Protein AF-A0A7K0XIF2-F1 (afdb_monomer_lite)

Sequence (116 aa):
MTTSQTPETGTPAAPESPQAADKRSFAQQLTTSANLRTGLLIPFLAVVTALIIGIVLIMLTGSSFGQAMDAYAALLQGSIGSVKAISETLTAATPLILAGLSVAIAFRAGLFNIGG

Radius of gyration: 31.5 Å; chains: 1; bounding box: 93×29×78 Å

pLDDT: mean 83.05, std 17.31, range [39.62, 98.44]

Foldseek 3Di:
DDDDDDPPPDDDDDPDDPPPPCPPVVVVLVPDDDDCCVVPVVVVVVVVVVLVVQLVVVVVVVDDSVVSVVVVVVVCCQQPVDPVNVVVNCVVVVVVVVVVVVVVVCVSVVVPDPPD

Structure (mmCIF, N/CA/C/O backbone):
data_AF-A0A7K0XIF2-F1
#
_entry.id   AF-A0A7K0XIF2-F1
#
loop_
_atom_site.group_PDB
_atom_site.id
_atom_site.type_symbol
_atom_site.label_atom_id
_atom_site.label_alt_id
_atom_site.label_comp_id
_atom_site.label_asym_id
_atom_site.label_entity_id
_atom_site.label_seq_id
_atom_site.pdbx_PDB_ins_code
_atom_site.Cartn_x
_atom_site.Cartn_y
_atom_site.Cartn_z
_atom_site.occupancy
_atom_site.B_iso_or_equiv
_atom_site.auth_seq_id
_atom_site.auth_comp_id
_atom_site.auth_asym_id
_atom_site.auth_atom_id
_atom_site.pdbx_PDB_model_num
ATOM 1 N N . MET A 1 1 ? -78.915 -6.137 51.019 1.00 45.91 1 MET A N 1
ATOM 2 C CA . MET A 1 1 ? -78.237 -7.322 51.580 1.00 45.91 1 MET A CA 1
ATOM 3 C C . MET A 1 1 ? -76.766 -7.201 51.242 1.00 45.91 1 MET A C 1
ATOM 5 O O . MET A 1 1 ? -76.416 -7.097 50.076 1.00 45.91 1 MET A O 1
ATOM 9 N N . THR A 1 2 ? -75.975 -7.067 52.297 1.00 49.19 2 THR A N 1
ATOM 10 C CA . THR A 1 2 ? -74.540 -6.782 52.353 1.00 49.19 2 THR A CA 1
ATOM 11 C C . THR A 1 2 ? -73.769 -8.087 52.489 1.00 49.19 2 THR A C 1
ATOM 13 O O . THR A 1 2 ? -74.126 -8.849 53.377 1.00 49.19 2 THR A O 1
ATOM 16 N N . THR A 1 3 ? -72.699 -8.277 51.710 1.00 50.31 3 THR A N 1
ATOM 17 C CA . THR A 1 3 ? -71.473 -9.027 52.079 1.00 50.31 3 THR A CA 1
ATOM 18 C C . THR A 1 3 ? -70.344 -8.548 51.151 1.00 50.31 3 THR A C 1
ATOM 20 O O . THR A 1 3 ? -70.300 -8.914 49.982 1.00 50.31 3 THR A O 1
ATOM 23 N N . SER A 1 4 ? -69.648 -7.468 51.521 1.00 39.62 4 SER A N 1
ATOM 24 C CA . SER A 1 4 ? -68.317 -7.482 52.163 1.00 39.62 4 SER A CA 1
ATOM 25 C C . SER A 1 4 ? -67.181 -7.840 51.196 1.00 39.62 4 SER A C 1
ATOM 27 O O . SER A 1 4 ? -66.784 -8.995 51.082 1.00 39.62 4 SER A O 1
ATOM 29 N N . GLN A 1 5 ? -66.642 -6.809 50.533 1.00 51.97 5 GLN A N 1
ATOM 30 C CA . GLN A 1 5 ? -65.281 -6.848 50.005 1.00 51.97 5 GLN A CA 1
ATOM 31 C C . GLN A 1 5 ? -64.320 -7.038 51.184 1.00 51.97 5 GLN A C 1
ATOM 33 O O . GLN A 1 5 ? -64.295 -6.226 52.109 1.00 51.97 5 GLN A O 1
ATOM 38 N N . THR A 1 6 ? -63.565 -8.129 51.161 1.00 56.22 6 THR A N 1
ATOM 39 C CA . THR A 1 6 ? -62.425 -8.351 52.049 1.00 56.22 6 THR A CA 1
ATOM 40 C C . THR A 1 6 ? -61.284 -7.430 51.604 1.00 56.22 6 THR A C 1
ATOM 42 O O . THR A 1 6 ? -60.968 -7.413 50.412 1.00 56.22 6 THR A O 1
ATOM 45 N N . PRO A 1 7 ? -60.659 -6.652 52.502 1.00 56.81 7 PRO A N 1
ATOM 46 C CA . PRO A 1 7 ? -59.476 -5.884 52.158 1.00 56.81 7 PRO A CA 1
ATOM 47 C C . PRO A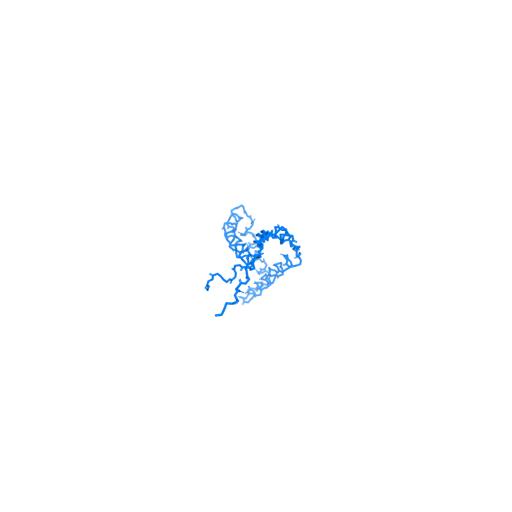 1 7 ? -58.284 -6.844 52.108 1.00 56.81 7 PRO A C 1
ATOM 49 O O . PRO A 1 7 ? -57.783 -7.278 53.143 1.00 56.81 7 PRO A O 1
ATOM 52 N N . GLU A 1 8 ? -57.828 -7.189 50.906 1.00 60.22 8 GLU A N 1
ATOM 53 C CA . GLU A 1 8 ? -56.520 -7.816 50.712 1.00 60.22 8 GLU A CA 1
ATOM 54 C C . GLU A 1 8 ? -55.446 -6.775 51.064 1.00 60.22 8 GLU A C 1
ATOM 56 O O . GLU A 1 8 ? -54.952 -6.030 50.216 1.00 60.22 8 GLU A O 1
ATOM 61 N N . THR A 1 9 ? -55.089 -6.692 52.346 1.00 61.03 9 THR A N 1
ATOM 62 C CA . THR A 1 9 ? -53.802 -6.150 52.795 1.00 61.03 9 THR A CA 1
ATOM 63 C C . THR A 1 9 ? -52.694 -7.093 52.332 1.00 61.03 9 THR A C 1
ATOM 65 O O . THR A 1 9 ? -52.119 -7.847 53.113 1.00 61.03 9 THR A O 1
ATOM 68 N N . GLY A 1 10 ? -52.411 -7.060 51.033 1.00 51.41 10 GLY A N 1
ATOM 69 C CA . GLY A 1 10 ? -51.157 -7.534 50.479 1.00 51.41 10 GLY A CA 1
ATOM 70 C C . GLY A 1 10 ? -50.099 -6.477 50.759 1.00 51.41 10 GLY A C 1
ATOM 71 O O . GLY A 1 10 ? -50.136 -5.385 50.198 1.00 51.41 10 GLY A O 1
ATOM 72 N N . THR A 1 11 ? -49.197 -6.789 51.681 1.00 62.88 11 THR A N 1
ATOM 73 C CA . THR A 1 11 ? -47.886 -6.166 51.877 1.00 62.88 11 THR A CA 1
ATOM 74 C C . THR A 1 11 ? -47.359 -5.509 50.592 1.00 62.88 11 THR A C 1
ATOM 76 O O . THR A 1 11 ? -47.346 -6.184 49.561 1.00 62.88 11 THR A O 1
ATOM 79 N N . PRO A 1 12 ? -46.891 -4.243 50.616 1.00 64.88 12 PRO A N 1
ATOM 80 C CA . PRO A 1 12 ? -46.195 -3.662 49.474 1.00 64.88 12 PRO A CA 1
ATOM 81 C C . PRO A 1 12 ? -45.085 -4.622 49.052 1.00 64.88 12 PRO A C 1
ATOM 83 O O . PRO A 1 12 ? -44.181 -4.901 49.843 1.00 64.88 12 PRO A O 1
ATOM 86 N N . ALA A 1 13 ? -45.189 -5.180 47.843 1.00 64.19 13 ALA A N 1
ATOM 87 C CA . ALA A 1 13 ? -44.107 -5.948 47.257 1.00 64.19 13 ALA A CA 1
ATOM 88 C C . ALA A 1 13 ? -42.854 -5.075 47.356 1.00 64.19 13 ALA A C 1
ATOM 90 O O . ALA A 1 13 ? -42.856 -3.925 46.909 1.00 64.19 13 ALA A O 1
ATOM 91 N N . ALA A 1 14 ? -41.832 -5.586 48.047 1.00 65.31 14 ALA A N 1
ATOM 92 C CA . ALA A 1 14 ? -40.554 -4.908 48.156 1.00 65.31 14 ALA A CA 1
ATOM 93 C C . ALA A 1 14 ? -40.113 -4.488 46.744 1.00 65.31 14 ALA A C 1
ATOM 95 O O . ALA A 1 14 ? -40.311 -5.273 45.812 1.00 65.31 14 ALA A O 1
ATOM 96 N N . PRO A 1 15 ? -39.562 -3.275 46.557 1.00 69.44 15 PRO A N 1
ATOM 97 C CA . PRO A 1 15 ? -39.065 -2.871 45.252 1.00 69.44 15 PRO A CA 1
ATOM 98 C C . PRO A 1 15 ? -38.093 -3.946 44.770 1.00 69.44 15 PRO A C 1
ATOM 100 O O . PRO A 1 15 ? -37.131 -4.265 45.475 1.00 69.44 15 PRO A O 1
ATOM 103 N N . GLU A 1 16 ? -38.392 -4.542 43.614 1.00 65.12 16 GLU A N 1
ATOM 104 C CA . GLU A 1 16 ? -37.500 -5.496 42.971 1.00 65.12 16 GLU A CA 1
ATOM 105 C C . GLU A 1 16 ? -36.113 -4.858 42.920 1.00 65.12 16 GLU A C 1
ATOM 107 O O . GLU A 1 16 ? -35.936 -3.722 42.467 1.00 65.12 16 GLU A O 1
ATOM 112 N N . SER A 1 17 ? -35.145 -5.556 43.507 1.00 62.41 17 SER A N 1
ATOM 113 C CA . SER A 1 17 ? -33.767 -5.105 43.586 1.00 62.41 17 SER A CA 1
ATOM 114 C C . SER A 1 17 ? -33.300 -4.705 42.184 1.00 62.41 17 SER A C 1
ATOM 116 O O . SER A 1 17 ? -33.516 -5.472 41.243 1.00 62.41 17 SER A O 1
ATOM 118 N N . PRO A 1 18 ? -32.668 -3.526 42.014 1.00 63.97 18 PRO A N 1
ATOM 119 C CA . PRO A 1 18 ? -32.174 -3.087 40.719 1.00 63.97 18 PRO A CA 1
ATOM 120 C C . PRO A 1 18 ? -31.346 -4.203 40.096 1.00 63.97 18 PRO A C 1
ATOM 122 O O . PRO A 1 18 ? -30.307 -4.581 40.642 1.00 63.97 18 PRO A O 1
ATOM 125 N N . GLN A 1 19 ? -31.853 -4.756 38.992 1.00 63.78 19 GLN A N 1
ATOM 126 C CA . GLN A 1 19 ? -31.198 -5.781 38.199 1.00 63.78 19 GLN A CA 1
ATOM 127 C C . GLN A 1 19 ? -29.782 -5.277 37.918 1.00 63.78 19 GLN A C 1
ATOM 129 O O . GLN A 1 19 ? -29.579 -4.313 37.179 1.00 63.78 19 GLN A O 1
ATOM 134 N N . ALA A 1 20 ? -28.813 -5.839 38.641 1.00 58.81 20 ALA A N 1
ATOM 135 C CA . ALA A 1 20 ? -27.444 -5.372 38.622 1.00 58.81 20 ALA A CA 1
ATOM 136 C C . ALA A 1 20 ? -26.917 -5.604 37.209 1.00 58.81 20 ALA A C 1
ATOM 138 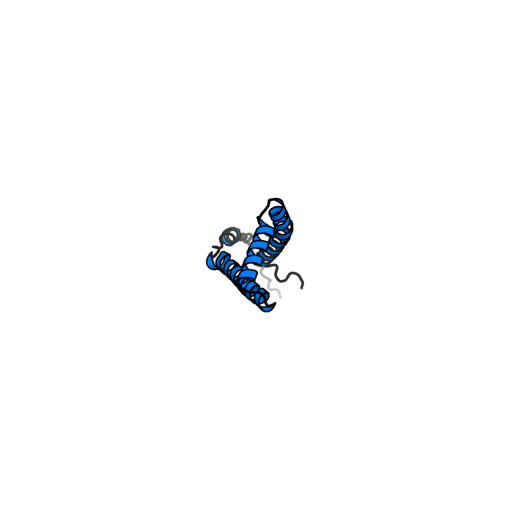O O . ALA A 1 20 ? -26.643 -6.741 36.832 1.00 58.81 20 ALA A O 1
ATOM 139 N N . ALA A 1 21 ? -26.845 -4.523 36.428 1.00 61.28 21 ALA A N 1
ATOM 140 C CA . ALA A 1 21 ? -26.299 -4.513 35.083 1.00 61.28 21 ALA A CA 1
ATOM 141 C C . ALA A 1 21 ? -25.026 -5.366 35.055 1.00 61.28 21 ALA A C 1
ATOM 143 O O . ALA A 1 21 ? -24.118 -5.151 35.864 1.00 61.28 21 ALA A O 1
ATOM 144 N N . ASP A 1 22 ? -24.993 -6.356 34.165 1.00 62.50 22 ASP A N 1
ATOM 145 C CA . ASP A 1 22 ? -23.870 -7.267 33.983 1.00 62.50 22 ASP A CA 1
ATOM 146 C C . ASP A 1 22 ? -22.637 -6.482 33.507 1.00 62.50 22 ASP A C 1
ATOM 148 O O . ASP A 1 22 ? -22.362 -6.318 32.321 1.00 62.50 22 ASP A O 1
ATOM 152 N N . LYS A 1 23 ? -21.886 -5.942 34.469 1.00 56.66 23 LYS A N 1
ATOM 153 C CA . LYS A 1 23 ? -20.652 -5.179 34.242 1.00 56.66 23 LYS A CA 1
ATOM 154 C C . LYS A 1 23 ? -19.483 -6.078 33.813 1.00 56.66 23 LYS A C 1
ATOM 156 O O . LYS A 1 23 ? -18.391 -5.563 33.584 1.00 56.66 23 LYS A O 1
ATOM 161 N N . ARG A 1 24 ? -19.670 -7.406 33.736 1.00 57.84 24 ARG A N 1
ATOM 162 C CA . ARG A 1 24 ? -18.581 -8.382 33.549 1.00 57.84 24 ARG A CA 1
ATOM 163 C C . ARG A 1 24 ? -18.381 -8.800 32.085 1.00 57.84 24 ARG A C 1
ATOM 165 O O . ARG A 1 24 ? -17.257 -9.125 31.714 1.00 57.84 24 ARG A O 1
ATOM 172 N N . SER A 1 25 ? -19.400 -8.677 31.230 1.00 59.78 25 SER A N 1
ATOM 173 C CA . SER A 1 25 ? -19.322 -9.058 29.806 1.00 59.78 25 SER A CA 1
ATOM 174 C C . SER A 1 25 ? -18.460 -8.113 28.945 1.00 59.78 25 SER A C 1
ATOM 176 O O . SER A 1 25 ? -17.726 -8.569 28.068 1.00 59.78 25 SER A O 1
ATOM 178 N N . PHE A 1 26 ? -18.451 -6.803 29.230 1.00 61.03 26 PHE A N 1
ATOM 179 C CA . PHE A 1 26 ? -17.720 -5.808 28.424 1.00 61.03 26 PHE A CA 1
ATOM 180 C C . PHE A 1 26 ? -16.197 -6.026 28.431 1.00 61.03 26 PHE A C 1
ATOM 182 O O . PHE A 1 26 ? -15.553 -5.948 27.390 1.00 61.03 26 PHE A O 1
ATOM 189 N N . ALA A 1 27 ? -15.617 -6.372 29.587 1.00 59.00 27 ALA A N 1
ATOM 190 C CA . ALA A 1 27 ? -14.185 -6.653 29.699 1.00 59.00 27 ALA A CA 1
ATOM 191 C C . ALA A 1 27 ? -13.782 -7.964 28.993 1.00 59.00 27 ALA A C 1
ATOM 193 O O . ALA A 1 27 ? -12.706 -8.033 28.402 1.00 59.00 27 ALA A O 1
ATOM 194 N N . GLN A 1 28 ? -14.653 -8.983 28.998 1.00 59.78 28 GLN A N 1
ATOM 195 C CA . GLN A 1 28 ? -14.419 -10.256 28.298 1.00 59.78 28 GLN A CA 1
ATOM 196 C C . GLN A 1 28 ? -14.597 -10.149 26.772 1.00 59.78 28 GLN A C 1
ATOM 198 O O . GLN A 1 28 ? -13.962 -10.896 26.031 1.00 59.78 28 GLN A O 1
ATOM 203 N N . GLN A 1 29 ? -15.387 -9.191 26.272 1.00 59.44 29 GLN A N 1
ATOM 204 C CA . GLN A 1 29 ? -15.508 -8.916 24.830 1.00 59.44 29 GLN A CA 1
ATOM 205 C C . GLN A 1 29 ? -14.235 -8.298 24.224 1.00 59.44 29 GLN A C 1
ATOM 207 O O . GLN A 1 29 ? -13.981 -8.447 23.026 1.00 59.44 29 GLN A O 1
ATOM 212 N N . LEU A 1 30 ? -13.403 -7.650 25.047 1.00 60.28 30 LEU A N 1
ATOM 213 C CA . LEU A 1 30 ? -12.129 -7.064 24.617 1.00 60.28 30 LEU A CA 1
ATOM 214 C C . LEU A 1 30 ? -11.036 -8.125 24.395 1.00 60.28 30 LEU A C 1
ATOM 216 O O . LEU A 1 30 ? -10.114 -7.896 23.615 1.00 60.28 30 LEU A O 1
ATOM 220 N N . THR A 1 31 ? -11.152 -9.309 25.006 1.00 62.75 31 THR A N 1
ATOM 221 C CA . THR A 1 31 ? -10.190 -10.414 24.859 1.00 62.75 31 THR A CA 1
ATOM 222 C C . THR A 1 31 ? -10.574 -11.348 23.706 1.00 62.75 31 THR A C 1
ATOM 224 O O . THR A 1 31 ? -10.693 -12.557 23.881 1.00 62.75 31 THR A O 1
ATOM 227 N N . THR A 1 32 ? -10.805 -10.805 22.508 1.00 65.81 32 THR A N 1
ATOM 228 C CA . THR A 1 32 ? -10.872 -11.643 21.298 1.00 65.81 32 THR A CA 1
ATOM 229 C C . THR A 1 32 ? -9.453 -12.019 20.886 1.00 65.81 32 THR A C 1
ATOM 231 O O . THR A 1 32 ? -8.641 -11.148 20.575 1.00 65.81 32 THR A O 1
ATOM 234 N N . SER A 1 33 ? -9.156 -13.316 20.840 1.00 60.00 33 SER A N 1
ATOM 235 C CA . SER A 1 33 ? -7.925 -13.839 20.253 1.00 60.00 33 SER A CA 1
ATOM 236 C C . SER A 1 33 ? -7.900 -13.530 18.752 1.00 60.00 33 SER A C 1
ATOM 238 O O . SER A 1 33 ? -8.684 -14.056 17.962 1.00 60.00 33 SER A O 1
ATOM 240 N N . ALA A 1 34 ? -7.008 -12.630 18.337 1.00 67.06 34 ALA A N 1
ATOM 241 C CA . ALA A 1 34 ? -6.788 -12.368 16.923 1.00 67.06 34 ALA A CA 1
ATOM 242 C C . ALA A 1 34 ? -6.132 -13.600 16.279 1.00 67.06 34 ALA A C 1
ATOM 244 O O . ALA A 1 34 ? -5.003 -13.965 16.605 1.00 67.06 34 ALA A O 1
ATOM 245 N N . ASN A 1 35 ? -6.831 -14.249 15.346 1.00 81.25 35 ASN A N 1
ATOM 246 C CA . ASN A 1 35 ? -6.254 -15.327 14.549 1.00 81.25 35 ASN A CA 1
ATOM 247 C C . ASN A 1 35 ? -5.192 -14.744 13.605 1.00 81.25 35 ASN A C 1
ATOM 249 O O . ASN A 1 35 ? -5.540 -14.092 12.621 1.00 81.25 35 ASN A O 1
ATOM 253 N N . LEU A 1 36 ? -3.904 -15.013 13.859 1.00 74.31 36 LEU A N 1
ATOM 254 C CA . LEU A 1 36 ? -2.781 -14.547 13.021 1.00 74.31 36 LEU A CA 1
ATOM 255 C C . LEU A 1 36 ? -2.947 -14.920 11.540 1.00 74.31 36 LEU A C 1
ATOM 257 O O . LEU A 1 36 ? -2.571 -14.151 10.659 1.00 74.31 36 LEU A O 1
ATOM 261 N N . ARG A 1 37 ? -3.556 -16.081 11.259 1.00 75.44 37 ARG A N 1
ATOM 262 C CA . ARG A 1 37 ? -3.881 -16.506 9.889 1.00 75.44 37 ARG A CA 1
ATOM 263 C C . ARG A 1 37 ? -4.808 -15.497 9.209 1.00 75.44 37 ARG A C 1
ATOM 265 O O . ARG A 1 37 ? -4.498 -15.006 8.137 1.00 75.44 37 ARG A O 1
ATOM 272 N N . THR A 1 38 ? -5.912 -15.123 9.840 1.00 78.12 38 THR A N 1
ATOM 273 C CA . THR A 1 38 ? -6.846 -14.153 9.254 1.00 78.12 38 THR A CA 1
ATOM 274 C C . THR A 1 38 ? -6.262 -12.737 9.252 1.00 78.12 38 THR A C 1
ATOM 276 O O . THR A 1 38 ? -6.440 -12.010 8.281 1.00 78.12 38 THR A O 1
ATOM 279 N N . GLY A 1 39 ? -5.536 -12.355 10.308 1.00 84.19 39 GLY A N 1
ATOM 280 C CA . GLY A 1 39 ? -5.013 -10.997 10.480 1.00 84.19 39 GLY A CA 1
ATOM 281 C C . GLY A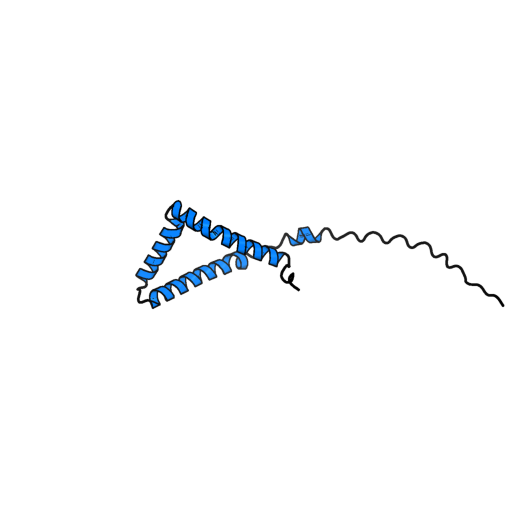 1 39 ? -3.812 -10.640 9.600 1.00 84.19 39 GLY A C 1
ATOM 282 O O . GLY A 1 39 ? -3.649 -9.471 9.270 1.00 84.19 39 GLY A O 1
ATOM 283 N N . LEU A 1 40 ? -2.985 -11.617 9.209 1.00 87.69 40 LEU A N 1
ATOM 284 C CA . LEU A 1 40 ? -1.749 -11.364 8.454 1.00 87.69 40 LEU A CA 1
ATOM 285 C C . LEU A 1 40 ? -1.680 -12.110 7.119 1.00 87.69 40 LEU A C 1
ATOM 287 O O . LEU A 1 40 ? -1.249 -11.535 6.122 1.00 87.69 40 LEU A O 1
ATOM 291 N N . LEU A 1 41 ? -2.121 -13.371 7.072 1.00 93.00 41 LEU A N 1
ATOM 292 C CA . LEU A 1 41 ? -1.968 -14.206 5.876 1.00 93.00 41 LEU A CA 1
ATOM 293 C C . LEU A 1 41 ? -2.872 -13.720 4.737 1.00 93.00 41 LEU A C 1
ATOM 295 O O . LEU A 1 41 ? -2.422 -13.658 3.598 1.00 93.00 41 LEU A O 1
ATOM 299 N N . ILE A 1 42 ? -4.115 -13.323 5.035 1.00 92.69 42 ILE A N 1
ATOM 300 C CA . ILE A 1 42 ? -5.049 -12.820 4.013 1.00 92.69 42 ILE A CA 1
ATOM 301 C C . ILE A 1 42 ? -4.537 -11.514 3.373 1.00 92.69 42 ILE A C 1
ATOM 303 O O . ILE A 1 42 ? -4.412 -11.490 2.147 1.00 92.69 42 ILE A O 1
ATOM 307 N N . PRO A 1 43 ? -4.174 -10.456 4.133 1.00 92.75 43 PRO A N 1
ATOM 308 C CA . PRO A 1 43 ? -3.588 -9.251 3.544 1.00 92.75 43 PRO A CA 1
ATOM 309 C C . PRO A 1 43 ? -2.301 -9.530 2.765 1.00 92.75 43 PRO A C 1
ATOM 311 O O . PRO A 1 43 ? -2.113 -8.993 1.676 1.00 92.75 43 PRO A O 1
ATOM 314 N N . PHE A 1 44 ? -1.434 -10.402 3.285 1.00 95.00 44 PHE A N 1
ATOM 315 C CA . PHE A 1 44 ? -0.196 -10.769 2.603 1.00 95.00 44 PHE A CA 1
ATOM 316 C C . PHE A 1 44 ? -0.462 -11.426 1.241 1.00 95.00 44 PHE A C 1
ATOM 318 O O . PHE A 1 44 ? 0.104 -11.003 0.233 1.00 95.00 44 PHE A O 1
ATOM 325 N N . LEU A 1 45 ? -1.370 -12.407 1.179 1.00 95.88 45 LEU A N 1
ATOM 326 C CA . LEU A 1 45 ? -1.757 -13.040 -0.085 1.00 95.88 45 LEU A CA 1
ATOM 327 C C . LEU A 1 45 ? -2.417 -12.054 -1.054 1.00 95.88 45 LEU A C 1
ATOM 329 O O . LEU A 1 45 ? -2.193 -12.159 -2.260 1.00 95.88 45 LEU A O 1
ATOM 333 N N . ALA A 1 46 ? -3.192 -11.088 -0.556 1.00 95.50 46 ALA A N 1
ATOM 334 C CA . ALA A 1 46 ? -3.776 -10.042 -1.391 1.00 95.50 46 ALA A CA 1
ATOM 335 C C . ALA A 1 46 ? -2.691 -9.173 -2.048 1.00 95.50 46 ALA A C 1
ATOM 337 O O . ALA A 1 46 ? -2.755 -8.937 -3.254 1.00 95.50 46 ALA A O 1
ATOM 338 N N . VAL A 1 47 ? -1.659 -8.769 -1.295 1.00 96.19 47 VAL A N 1
ATOM 339 C CA . VAL A 1 47 ? -0.513 -8.010 -1.832 1.00 96.19 47 VAL A CA 1
ATOM 340 C C . VAL A 1 47 ? 0.248 -8.827 -2.875 1.00 96.19 47 VAL A C 1
ATOM 342 O O . VAL A 1 47 ? 0.493 -8.333 -3.972 1.00 96.19 47 VAL A O 1
ATOM 345 N N . VAL A 1 48 ? 0.578 -10.089 -2.579 1.00 97.25 48 VAL A N 1
ATOM 346 C CA . VAL A 1 48 ? 1.274 -10.970 -3.536 1.00 97.25 48 VAL A CA 1
ATOM 347 C C . VAL A 1 48 ? 0.457 -11.138 -4.818 1.00 97.25 48 VAL A C 1
ATOM 349 O O . VAL A 1 48 ? 0.996 -11.032 -5.916 1.00 97.25 48 VAL A O 1
ATOM 352 N N . THR A 1 49 ? -0.853 -11.345 -4.691 1.00 97.75 49 THR A N 1
ATOM 353 C CA . THR A 1 49 ? -1.752 -11.483 -5.844 1.00 97.75 49 THR A CA 1
ATOM 354 C C . THR A 1 49 ? -1.806 -10.197 -6.667 1.00 97.75 49 THR A C 1
ATOM 356 O O . THR A 1 49 ? -1.713 -10.255 -7.891 1.00 97.75 49 THR A O 1
ATOM 359 N N . ALA A 1 50 ? -1.888 -9.032 -6.017 1.00 97.50 50 ALA A N 1
ATOM 360 C CA . ALA A 1 50 ? -1.852 -7.737 -6.691 1.00 97.50 50 ALA A CA 1
ATOM 361 C C . ALA A 1 50 ? -0.537 -7.520 -7.461 1.00 97.50 50 ALA A C 1
ATOM 363 O O . AL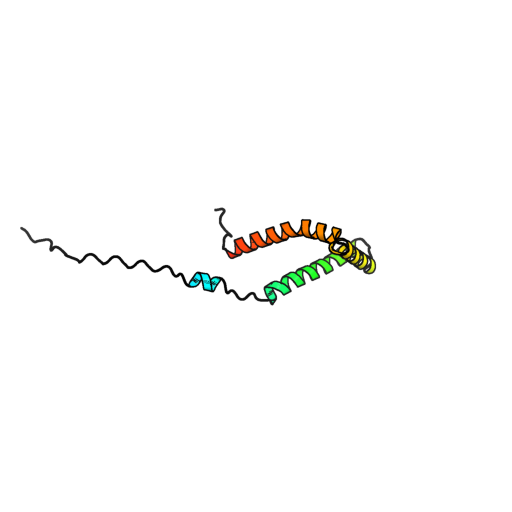A A 1 50 ? -0.572 -7.032 -8.590 1.00 97.50 50 ALA A O 1
ATOM 364 N N . LEU A 1 51 ? 0.604 -7.937 -6.900 1.00 96.94 51 LEU A N 1
ATOM 365 C CA . LEU A 1 51 ? 1.898 -7.907 -7.590 1.00 96.94 51 LEU A CA 1
ATOM 366 C C . LEU A 1 51 ? 1.925 -8.863 -8.795 1.00 96.94 51 LEU A C 1
ATOM 368 O O . LEU A 1 51 ? 2.378 -8.498 -9.871 1.00 96.94 51 LEU A O 1
ATOM 372 N N . ILE A 1 52 ? 1.389 -10.078 -8.676 1.00 97.25 52 ILE A N 1
ATOM 373 C CA . ILE A 1 52 ? 1.327 -11.004 -9.821 1.00 97.25 52 ILE A CA 1
ATOM 374 C C . ILE A 1 52 ? 0.458 -10.419 -10.941 1.00 97.25 52 ILE A C 1
ATOM 376 O O . ILE A 1 52 ? 0.870 -10.405 -12.101 1.00 97.25 52 ILE A O 1
ATOM 380 N N . ILE A 1 53 ? -0.720 -9.893 -10.598 1.00 98.06 53 ILE A N 1
ATOM 381 C CA . ILE A 1 53 ? -1.610 -9.238 -11.563 1.00 98.06 53 ILE A CA 1
ATOM 382 C C . ILE A 1 53 ? -0.901 -8.046 -12.209 1.00 98.06 53 ILE A C 1
ATOM 384 O O . ILE A 1 53 ? -0.955 -7.899 -13.426 1.00 98.06 53 ILE A O 1
ATOM 388 N N . GLY A 1 54 ? -0.193 -7.224 -11.433 1.00 96.94 54 GLY A N 1
ATOM 389 C CA . GLY A 1 54 ? 0.552 -6.086 -11.962 1.00 96.94 54 GLY A CA 1
ATOM 390 C C . GLY A 1 54 ? 1.632 -6.489 -12.971 1.00 96.94 54 GLY A C 1
ATOM 391 O O . GLY A 1 54 ? 1.739 -5.846 -14.012 1.00 96.94 54 GLY A O 1
ATOM 392 N N . ILE A 1 55 ? 2.370 -7.577 -12.727 1.00 97.19 55 ILE A N 1
ATOM 393 C CA . ILE A 1 55 ? 3.334 -8.123 -13.701 1.00 97.19 55 ILE A CA 1
ATOM 394 C C . ILE A 1 55 ? 2.620 -8.506 -14.997 1.00 97.19 55 ILE A C 1
ATOM 396 O O . ILE A 1 55 ? 3.067 -8.119 -16.074 1.00 97.19 55 ILE A O 1
ATOM 400 N N . VAL A 1 56 ? 1.498 -9.229 -14.902 1.00 97.44 56 VAL A N 1
ATOM 401 C CA . VAL A 1 56 ? 0.706 -9.615 -16.079 1.00 97.44 56 VAL A CA 1
ATOM 402 C C . VAL A 1 56 ? 0.254 -8.373 -16.846 1.00 97.44 56 VAL A C 1
ATOM 404 O O . VAL A 1 56 ? 0.433 -8.317 -18.058 1.00 97.44 56 VAL A O 1
ATOM 407 N N . LEU A 1 57 ? -0.263 -7.353 -16.155 1.00 97.38 57 LEU A N 1
ATOM 408 C CA . LEU A 1 57 ? -0.696 -6.102 -16.782 1.00 97.38 57 LEU A CA 1
ATOM 409 C C . LEU A 1 57 ? 0.448 -5.378 -17.499 1.00 97.38 57 LEU A C 1
ATOM 411 O O . LEU A 1 57 ? 0.244 -4.904 -18.613 1.00 97.38 57 LEU A O 1
ATOM 415 N N . ILE A 1 58 ? 1.642 -5.324 -16.904 1.00 97.19 58 ILE A N 1
ATOM 416 C CA . ILE A 1 58 ? 2.821 -4.736 -17.555 1.00 97.19 58 ILE A CA 1
ATOM 417 C C . ILE A 1 58 ? 3.214 -5.560 -18.783 1.00 97.19 58 ILE A C 1
ATOM 419 O O . ILE A 1 58 ? 3.481 -5.008 -19.840 1.00 97.19 58 ILE A O 1
ATOM 423 N N . MET A 1 59 ? 3.212 -6.887 -18.697 1.00 97.12 59 MET A N 1
ATOM 424 C CA . MET A 1 59 ? 3.571 -7.722 -19.846 1.00 97.12 59 MET A CA 1
ATOM 425 C C . MET A 1 59 ? 2.556 -7.620 -20.993 1.00 97.12 59 MET A C 1
ATOM 427 O O . MET A 1 59 ? 2.936 -7.693 -22.161 1.00 97.12 59 MET A O 1
ATOM 431 N N . LEU A 1 60 ? 1.275 -7.388 -20.687 1.00 97.75 60 LEU A N 1
ATOM 432 C CA . LEU A 1 60 ? 0.235 -7.170 -21.697 1.00 97.75 60 LEU A CA 1
ATOM 433 C C . LEU A 1 60 ? 0.448 -5.891 -22.523 1.00 97.75 60 LEU A C 1
ATOM 435 O O . LEU A 1 60 ? -0.091 -5.803 -23.625 1.00 97.75 60 LEU A O 1
ATOM 439 N N . THR A 1 61 ? 1.251 -4.928 -22.058 1.00 96.44 61 THR A N 1
ATOM 440 C CA . THR A 1 61 ? 1.614 -3.741 -22.857 1.00 96.44 61 THR A CA 1
ATOM 441 C C . THR A 1 61 ? 2.746 -4.007 -23.859 1.00 96.44 61 THR A C 1
ATOM 443 O O . THR A 1 61 ? 3.169 -3.091 -24.562 1.00 96.44 61 THR A O 1
ATOM 446 N N . GLY A 1 62 ? 3.229 -5.252 -23.958 1.00 95.62 62 GLY A N 1
ATOM 447 C CA . GLY A 1 62 ? 4.340 -5.650 -24.828 1.00 95.62 62 GLY A CA 1
ATOM 448 C C . GLY A 1 62 ? 5.711 -5.624 -24.144 1.00 95.62 62 GLY A C 1
ATOM 449 O O . GLY A 1 62 ? 6.725 -5.860 -24.801 1.00 95.62 62 GLY A O 1
ATOM 450 N N . SER A 1 63 ? 5.758 -5.356 -22.837 1.00 97.31 63 SER A N 1
ATOM 451 C CA . SER A 1 63 ? 6.991 -5.383 -22.050 1.00 97.31 63 SER A CA 1
ATOM 452 C C . SER A 1 63 ? 7.445 -6.802 -21.702 1.00 97.31 63 SER A C 1
ATOM 454 O O . SER A 1 63 ? 6.648 -7.722 -21.517 1.00 97.31 63 SER A O 1
ATOM 456 N N . SER A 1 64 ? 8.761 -6.984 -21.573 1.00 96.94 64 SER A N 1
ATOM 457 C CA . SER A 1 64 ? 9.339 -8.250 -21.112 1.00 96.94 64 SER A CA 1
ATOM 458 C C . SER A 1 64 ? 9.227 -8.405 -19.591 1.00 96.94 64 SER A C 1
ATOM 460 O O . SER A 1 64 ? 9.048 -7.431 -18.859 1.00 96.94 64 SER A O 1
ATOM 462 N N . PHE A 1 65 ? 9.406 -9.631 -19.089 1.00 96.00 65 PHE A N 1
ATOM 463 C CA . PHE A 1 65 ? 9.436 -9.886 -17.644 1.00 96.00 65 PHE A CA 1
ATOM 464 C C . PHE A 1 65 ? 10.526 -9.069 -16.925 1.00 96.00 65 PHE A C 1
ATOM 466 O O . PHE A 1 65 ? 10.285 -8.552 -15.840 1.00 96.00 65 PHE A O 1
ATOM 473 N N . GLY A 1 66 ? 11.696 -8.885 -17.553 1.00 97.06 66 GLY A N 1
ATOM 474 C CA . GLY A 1 66 ? 12.769 -8.046 -17.004 1.00 97.06 66 GLY A CA 1
ATOM 475 C C . GLY A 1 66 ? 12.328 -6.594 -16.806 1.00 97.06 66 GLY A C 1
ATOM 476 O O . GLY A 1 66 ? 12.505 -6.046 -15.726 1.00 97.06 66 GLY A O 1
ATOM 477 N N . GLN A 1 67 ? 11.634 -6.018 -17.790 1.00 97.06 67 GLN A N 1
ATOM 478 C CA . GLN A 1 67 ? 11.106 -4.653 -17.690 1.00 97.06 67 GLN A CA 1
ATOM 479 C C . GLN A 1 67 ? 10.016 -4.520 -16.617 1.00 97.06 67 GLN A C 1
ATOM 481 O O . GLN A 1 67 ? 9.923 -3.489 -15.953 1.00 97.06 67 GLN A O 1
ATOM 486 N N . ALA A 1 68 ? 9.202 -5.561 -16.408 1.00 97.25 68 ALA A N 1
ATOM 487 C CA . ALA A 1 68 ? 8.242 -5.583 -15.305 1.00 97.25 68 ALA A CA 1
ATOM 488 C C . ALA A 1 68 ? 8.942 -5.571 -13.934 1.00 97.25 68 ALA A C 1
ATOM 490 O O . ALA A 1 68 ? 8.483 -4.894 -13.013 1.00 97.25 68 ALA A O 1
ATOM 491 N N . MET A 1 69 ? 10.076 -6.266 -13.801 1.00 97.56 69 MET A N 1
ATOM 492 C CA . MET A 1 69 ? 10.895 -6.218 -12.585 1.00 97.56 69 MET A CA 1
ATOM 493 C C . MET A 1 69 ? 11.555 -4.849 -12.394 1.00 97.56 69 MET A C 1
ATOM 495 O O . MET A 1 69 ? 11.535 -4.329 -11.279 1.00 97.56 69 MET A O 1
ATOM 499 N N . ASP A 1 70 ? 12.050 -4.225 -13.466 1.00 97.56 70 ASP A N 1
ATOM 500 C CA . ASP A 1 70 ? 12.597 -2.862 -13.417 1.00 97.56 70 ASP A CA 1
ATOM 501 C C . ASP A 1 70 ? 11.539 -1.846 -12.963 1.00 97.56 70 ASP A C 1
ATOM 503 O O . ASP A 1 70 ? 11.825 -0.963 -12.151 1.00 97.56 70 ASP A O 1
ATOM 507 N N . ALA A 1 71 ? 10.288 -2.001 -13.410 1.00 96.62 71 ALA A N 1
ATOM 508 C CA . ALA A 1 71 ? 9.175 -1.174 -12.951 1.00 96.62 71 ALA A CA 1
ATOM 509 C C . ALA A 1 71 ? 8.931 -1.329 -11.440 1.00 96.62 71 ALA A C 1
ATOM 511 O O . ALA A 1 71 ? 8.691 -0.342 -10.746 1.00 96.62 71 ALA A O 1
ATOM 512 N N . TYR A 1 72 ? 9.035 -2.544 -10.899 1.00 96.75 72 TYR A N 1
ATOM 513 C CA . TYR A 1 72 ? 8.895 -2.780 -9.457 1.00 96.75 72 TYR A CA 1
ATOM 514 C C . TYR A 1 72 ? 10.080 -2.251 -8.656 1.00 96.75 72 TYR A C 1
ATOM 516 O O . TYR A 1 72 ? 9.876 -1.670 -7.588 1.00 96.75 72 TYR A O 1
ATOM 524 N N . ALA A 1 73 ? 11.297 -2.362 -9.185 1.00 97.12 73 ALA A N 1
ATOM 525 C CA . ALA A 1 73 ? 12.464 -1.716 -8.598 1.00 97.12 73 ALA A CA 1
ATOM 526 C C . ALA A 1 73 ? 12.286 -0.188 -8.555 1.00 97.12 73 ALA A C 1
ATOM 528 O O . ALA A 1 73 ? 12.534 0.432 -7.520 1.00 97.12 73 ALA A O 1
ATOM 529 N N . ALA A 1 74 ? 11.772 0.414 -9.632 1.00 97.31 74 ALA A N 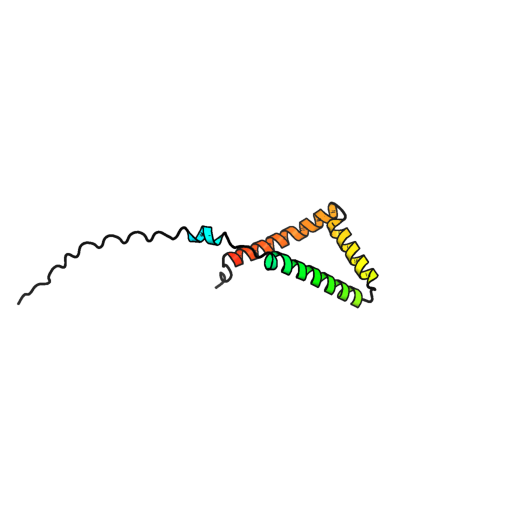1
ATOM 530 C CA . ALA A 1 74 ? 11.466 1.841 -9.685 1.00 97.31 74 ALA A CA 1
ATOM 531 C C . ALA A 1 74 ? 10.359 2.243 -8.694 1.00 97.31 74 ALA A C 1
ATOM 533 O O . ALA A 1 74 ? 10.491 3.269 -8.027 1.00 97.31 74 ALA A O 1
ATOM 534 N N . LEU A 1 75 ? 9.306 1.431 -8.532 1.00 96.38 75 LEU A N 1
ATOM 535 C CA . LEU A 1 75 ? 8.265 1.659 -7.520 1.00 96.38 75 LEU A CA 1
ATOM 536 C C . LEU A 1 75 ? 8.824 1.604 -6.091 1.00 96.38 75 LEU A C 1
ATOM 538 O O . LEU A 1 75 ? 8.475 2.445 -5.259 1.00 96.38 75 LEU A O 1
ATOM 542 N N . LEU A 1 76 ? 9.706 0.648 -5.790 1.00 97.06 76 LEU A N 1
ATOM 543 C CA . LEU A 1 76 ? 10.354 0.560 -4.477 1.00 97.06 76 LEU A CA 1
ATOM 544 C C . LEU A 1 76 ? 11.272 1.761 -4.235 1.00 97.06 76 LEU A C 1
ATOM 546 O O . LEU A 1 76 ? 11.196 2.402 -3.187 1.00 97.06 76 LEU A O 1
ATOM 550 N N . GLN A 1 77 ? 12.082 2.128 -5.227 1.00 97.81 77 GLN A N 1
ATOM 551 C CA . GLN A 1 77 ? 12.941 3.305 -5.143 1.00 97.81 77 GLN A CA 1
ATOM 552 C C . GLN A 1 77 ? 12.120 4.592 -4.951 1.00 97.81 77 GLN A C 1
ATOM 554 O O . GLN A 1 77 ? 12.491 5.448 -4.147 1.00 97.81 77 GLN A O 1
ATOM 559 N N . GLY A 1 78 ? 10.989 4.720 -5.647 1.00 97.38 78 GLY A N 1
ATOM 560 C CA . GLY A 1 78 ? 10.099 5.878 -5.566 1.00 97.38 78 GLY A CA 1
ATOM 561 C C . GLY A 1 78 ? 9.282 5.969 -4.276 1.00 97.38 78 GLY A C 1
ATOM 562 O O . GLY A 1 78 ? 8.907 7.071 -3.894 1.00 97.38 78 GLY A O 1
ATOM 563 N N . SER A 1 79 ? 9.028 4.850 -3.592 1.00 97.38 79 SER A N 1
ATOM 564 C CA . SER A 1 79 ? 8.239 4.823 -2.349 1.00 97.38 79 SER A CA 1
ATOM 565 C C . SER A 1 79 ? 9.095 4.884 -1.083 1.00 97.38 79 SER A C 1
ATOM 567 O O . SER A 1 79 ? 8.731 5.570 -0.130 1.00 97.38 79 SER A O 1
ATOM 569 N N . ILE A 1 80 ? 10.250 4.209 -1.061 1.00 97.56 80 ILE A N 1
ATOM 570 C CA . ILE A 1 80 ? 11.096 4.112 0.142 1.00 97.56 80 ILE A CA 1
ATOM 571 C C . ILE A 1 80 ? 12.575 4.452 -0.081 1.00 97.56 80 ILE A C 1
ATOM 573 O O . ILE A 1 80 ? 13.347 4.470 0.874 1.00 97.56 80 ILE A O 1
ATOM 577 N N . GLY A 1 81 ? 12.998 4.754 -1.310 1.00 97.25 81 GLY A N 1
ATOM 578 C CA . GLY A 1 81 ? 14.413 4.948 -1.653 1.00 97.25 81 GLY A CA 1
ATOM 579 C C . GLY A 1 81 ? 15.045 6.264 -1.179 1.00 97.25 81 GLY A C 1
ATOM 580 O O . GLY A 1 81 ? 16.234 6.485 -1.399 1.00 97.25 81 GLY A O 1
ATOM 581 N N . SER A 1 82 ? 14.281 7.160 -0.549 1.00 9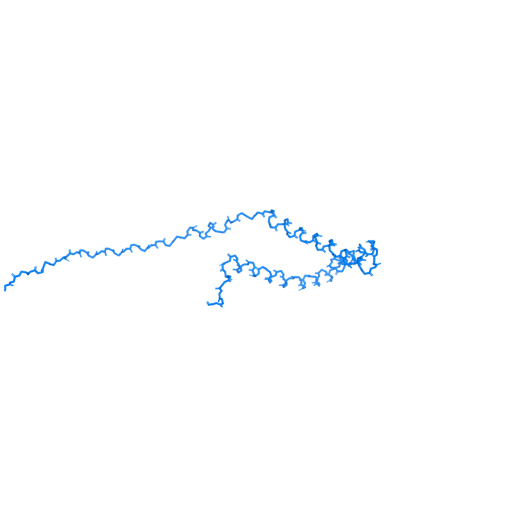8.19 82 SER A N 1
ATOM 582 C CA . SER A 1 82 ? 14.790 8.388 0.076 1.00 98.19 82 SER A CA 1
ATOM 583 C C . SER A 1 82 ? 13.862 8.865 1.192 1.00 98.19 82 SER A C 1
ATOM 585 O O . SER A 1 82 ? 12.695 8.483 1.242 1.00 98.19 82 SER A O 1
ATOM 587 N N . VAL A 1 83 ? 14.344 9.767 2.052 1.00 98.25 83 VAL A N 1
ATOM 588 C CA . VAL A 1 83 ? 13.508 10.383 3.098 1.00 98.25 83 VAL A CA 1
ATOM 589 C C . VAL A 1 83 ? 12.291 11.087 2.490 1.00 98.25 83 VAL A C 1
ATOM 591 O O . VAL A 1 83 ? 11.183 10.904 2.978 1.00 98.25 83 VAL A O 1
ATOM 594 N N . LYS A 1 84 ? 12.475 11.819 1.382 1.00 98.19 84 LYS A N 1
ATOM 595 C CA . LYS A 1 84 ? 11.381 12.489 0.662 1.00 98.19 84 LYS A CA 1
ATOM 596 C C . LYS A 1 84 ? 10.339 11.491 0.150 1.00 98.19 84 LYS A C 1
ATOM 598 O O . LYS A 1 84 ? 9.154 11.703 0.371 1.00 98.19 84 LYS A O 1
ATOM 603 N N . ALA A 1 85 ? 10.782 10.397 -0.470 1.00 98.12 85 ALA A N 1
ATOM 604 C CA . ALA A 1 85 ? 9.907 9.332 -0.966 1.00 98.12 85 ALA A CA 1
ATOM 605 C C . ALA A 1 85 ? 9.076 8.691 0.160 1.00 98.12 85 ALA A C 1
ATOM 607 O O . ALA A 1 85 ? 7.864 8.518 0.029 1.00 98.12 85 ALA A O 1
ATOM 608 N N . ILE A 1 86 ? 9.714 8.411 1.302 1.00 98.44 86 ILE A N 1
ATOM 609 C CA . ILE A 1 86 ? 9.028 7.880 2.486 1.00 98.44 86 ILE A CA 1
ATOM 610 C C . ILE A 1 86 ? 8.012 8.896 3.011 1.00 98.44 86 ILE A C 1
ATOM 612 O O . ILE A 1 86 ? 6.884 8.519 3.323 1.00 98.44 86 ILE A O 1
ATOM 616 N N . SER A 1 87 ? 8.384 10.178 3.094 1.00 98.31 87 SER A N 1
ATOM 617 C CA . SER A 1 87 ? 7.468 11.237 3.522 1.00 98.31 87 SER A CA 1
ATOM 618 C C . SER A 1 87 ? 6.245 11.319 2.613 1.00 98.31 87 SER A C 1
ATOM 620 O O . SER A 1 87 ? 5.129 11.293 3.116 1.00 98.31 87 SER A O 1
ATOM 622 N N . GLU A 1 88 ? 6.432 11.334 1.293 1.00 97.94 88 GLU A N 1
ATOM 623 C CA . GLU A 1 88 ? 5.333 11.356 0.318 1.00 97.94 88 GLU A CA 1
ATOM 624 C C . GLU A 1 88 ? 4.434 10.119 0.446 1.00 97.94 88 GLU A C 1
ATOM 626 O O . GLU A 1 88 ? 3.207 10.244 0.503 1.00 97.94 88 GLU A O 1
ATOM 631 N N . THR A 1 89 ? 5.037 8.935 0.584 1.00 98.12 89 THR A N 1
ATOM 632 C CA . THR A 1 89 ? 4.306 7.678 0.783 1.00 98.12 89 THR A CA 1
ATOM 633 C C . THR A 1 89 ? 3.477 7.711 2.063 1.00 98.12 89 THR A C 1
ATOM 635 O O . THR A 1 89 ? 2.297 7.373 2.034 1.00 98.12 89 THR A O 1
ATOM 638 N N . LEU A 1 90 ? 4.049 8.149 3.187 1.00 98.12 90 LEU A N 1
ATOM 639 C CA . LEU A 1 90 ? 3.331 8.245 4.459 1.00 98.12 90 LEU A CA 1
ATOM 640 C C . LEU A 1 90 ? 2.240 9.313 4.419 1.00 98.12 90 LEU A C 1
ATOM 642 O O . LEU A 1 90 ? 1.146 9.066 4.927 1.00 98.12 90 LEU A O 1
ATOM 646 N N . THR A 1 91 ? 2.493 10.467 3.802 1.00 98.19 91 THR A N 1
ATOM 647 C CA . THR A 1 91 ? 1.485 11.520 3.631 1.00 98.19 91 THR A CA 1
ATOM 648 C C . THR A 1 91 ? 0.275 11.003 2.852 1.00 98.19 91 THR A C 1
ATOM 650 O O . THR A 1 91 ? -0.856 11.300 3.233 1.00 98.19 91 THR A O 1
ATOM 653 N N . ALA A 1 92 ? 0.488 10.181 1.821 1.00 97.44 92 ALA A N 1
ATOM 654 C CA . ALA A 1 92 ? -0.596 9.564 1.061 1.00 97.44 92 ALA A CA 1
ATOM 655 C C . ALA A 1 92 ? -1.258 8.380 1.796 1.00 97.44 92 ALA A C 1
ATOM 657 O O . ALA A 1 92 ? -2.482 8.246 1.790 1.00 97.44 92 ALA A O 1
ATOM 658 N N . ALA A 1 93 ? -0.471 7.519 2.444 1.00 98.06 93 ALA A N 1
ATOM 659 C CA . ALA A 1 93 ? -0.958 6.278 3.045 1.00 98.06 93 ALA A CA 1
ATOM 660 C C . ALA A 1 93 ? -1.662 6.491 4.391 1.00 98.06 93 ALA A C 1
ATOM 662 O O . ALA A 1 93 ? -2.647 5.813 4.677 1.00 98.06 93 ALA A O 1
ATOM 663 N N . THR A 1 94 ? -1.195 7.433 5.215 1.00 98.25 94 THR A N 1
ATOM 664 C CA . THR A 1 94 ? -1.749 7.689 6.556 1.00 98.25 94 THR A CA 1
ATOM 665 C C . THR A 1 94 ? -3.264 7.921 6.545 1.00 98.25 94 THR A C 1
ATOM 667 O O . THR A 1 94 ? -3.957 7.209 7.276 1.00 98.25 94 THR A O 1
ATOM 670 N N . PRO A 1 95 ? -3.830 8.835 5.727 1.00 97.69 95 PRO A N 1
ATOM 671 C CA . PRO A 1 95 ? -5.278 9.038 5.717 1.00 97.69 95 PRO A CA 1
ATOM 672 C C . PRO A 1 95 ? -6.045 7.787 5.267 1.00 97.69 95 PRO A C 1
ATOM 674 O O . PRO A 1 95 ? -7.103 7.504 5.821 1.00 97.69 95 PRO A O 1
ATOM 677 N N . LEU A 1 96 ? -5.506 6.998 4.330 1.00 97.25 96 LEU A N 1
ATOM 678 C CA . LEU A 1 96 ? -6.135 5.750 3.879 1.00 97.25 96 LEU A CA 1
ATOM 679 C C . LEU A 1 96 ? -6.142 4.680 4.978 1.00 97.25 96 LEU A C 1
ATOM 681 O O . LEU A 1 96 ? -7.158 4.016 5.186 1.00 97.25 96 LEU A O 1
ATOM 685 N N . ILE A 1 97 ? -5.037 4.547 5.717 1.00 97.38 97 ILE A N 1
ATOM 686 C CA . ILE A 1 97 ? -4.933 3.632 6.860 1.00 97.38 97 ILE A CA 1
ATOM 687 C C . ILE A 1 97 ? -5.942 4.030 7.941 1.00 97.38 97 ILE A C 1
ATOM 689 O O . ILE A 1 97 ? -6.680 3.176 8.433 1.00 97.38 97 ILE A O 1
ATOM 693 N N . LEU A 1 98 ? -6.018 5.321 8.283 1.00 97.94 98 LEU A N 1
ATOM 694 C CA . LEU A 1 98 ? -6.962 5.823 9.285 1.00 97.94 98 LEU A CA 1
ATOM 695 C C . LEU A 1 98 ? -8.419 5.668 8.833 1.00 97.94 98 LEU A C 1
ATOM 697 O O . LEU A 1 98 ? -9.269 5.310 9.649 1.00 97.94 98 LEU A O 1
ATOM 701 N N . ALA A 1 99 ? -8.715 5.875 7.549 1.00 96.75 99 ALA A N 1
ATOM 702 C CA . ALA A 1 99 ? -10.046 5.647 6.992 1.00 96.75 99 ALA A CA 1
ATOM 703 C C . ALA A 1 99 ? -10.453 4.168 7.095 1.00 96.75 99 ALA A C 1
ATOM 705 O O . ALA A 1 99 ? -11.523 3.858 7.622 1.00 96.75 99 ALA A O 1
ATOM 706 N N . GLY A 1 100 ? -9.579 3.245 6.678 1.00 94.81 100 GLY A N 1
ATOM 707 C CA . GLY A 1 100 ? -9.821 1.805 6.808 1.00 94.81 100 GLY A CA 1
ATOM 708 C C . GLY A 1 100 ? -9.989 1.365 8.264 1.00 94.81 100 GLY A C 1
ATOM 709 O O . GLY A 1 100 ? -10.910 0.613 8.583 1.00 94.81 100 GLY A O 1
ATOM 710 N N . LEU A 1 101 ? -9.153 1.891 9.165 1.00 95.06 101 LEU A N 1
ATOM 711 C CA . LEU A 1 101 ? -9.255 1.638 10.601 1.00 95.06 101 LEU A CA 1
ATOM 712 C C . LEU A 1 101 ? -10.586 2.146 11.173 1.00 95.06 101 LEU A C 1
ATOM 714 O O . LEU A 1 101 ? -11.223 1.439 11.950 1.00 95.06 101 LEU A O 1
ATOM 718 N N . SER A 1 102 ? -11.036 3.332 10.759 1.00 94.44 102 SER A N 1
ATOM 719 C CA . SER A 1 102 ? -12.312 3.913 11.196 1.00 94.44 102 SER A CA 1
ATOM 720 C C . SER A 1 102 ? -13.495 3.016 10.820 1.00 94.44 102 SER A C 1
ATOM 722 O O . SER A 1 102 ? -14.334 2.711 11.669 1.00 94.44 102 SER A O 1
ATOM 724 N N . VAL A 1 103 ? -13.529 2.525 9.575 1.00 92.75 103 VAL A N 1
ATOM 725 C CA . VAL A 1 103 ? -14.558 1.580 9.104 1.00 92.75 103 VAL A CA 1
ATOM 726 C C . VAL A 1 103 ? -14.485 0.256 9.869 1.00 92.75 103 VAL A C 1
ATOM 728 O O . VAL A 1 103 ? -15.514 -0.262 10.307 1.00 92.75 103 VAL A O 1
ATOM 731 N N . ALA A 1 104 ? -13.279 -0.276 10.094 1.00 90.69 104 ALA A N 1
ATOM 732 C CA . ALA A 1 104 ? -13.090 -1.509 10.855 1.00 90.69 104 ALA A CA 1
ATOM 733 C C . ALA A 1 104 ? -13.611 -1.385 12.299 1.00 90.69 104 ALA A C 1
ATOM 735 O O . ALA A 1 104 ? -14.262 -2.305 12.797 1.00 90.69 104 ALA A O 1
ATOM 736 N N . ILE A 1 105 ? -13.376 -0.242 12.954 1.00 91.00 105 ILE A N 1
ATOM 737 C CA . ILE A 1 105 ? -13.890 0.046 14.300 1.00 91.00 105 ILE A CA 1
ATOM 738 C C . ILE A 1 105 ? -15.421 0.149 14.287 1.00 91.00 105 ILE A C 1
ATOM 740 O O . ILE A 1 105 ? -16.067 -0.466 15.135 1.00 91.00 105 ILE A O 1
ATOM 744 N N . ALA A 1 106 ? -16.015 0.859 13.323 1.00 90.38 106 ALA A N 1
ATOM 745 C CA . ALA A 1 106 ? -17.471 0.980 13.208 1.00 90.38 106 ALA A CA 1
ATOM 746 C C . ALA A 1 106 ? -18.157 -0.389 13.042 1.00 90.38 106 ALA A C 1
ATOM 748 O O . ALA A 1 106 ? -19.110 -0.698 13.762 1.00 90.38 106 ALA A O 1
ATOM 749 N N . PHE A 1 107 ? -17.633 -1.250 12.165 1.00 86.75 107 PHE A N 1
ATOM 750 C CA . PHE A 1 107 ? -18.154 -2.609 11.998 1.00 86.75 107 PHE A CA 1
ATOM 751 C C . PHE A 1 107 ? -17.935 -3.482 13.232 1.00 86.75 107 PHE A C 1
ATOM 753 O O . PHE A 1 107 ? -18.827 -4.243 13.606 1.00 86.75 107 PHE A O 1
ATOM 760 N N . ARG A 1 108 ? -16.796 -3.342 13.917 1.00 85.00 108 ARG A N 1
ATOM 761 C CA . ARG A 1 108 ? -16.547 -4.033 15.188 1.00 85.00 108 ARG A CA 1
ATOM 762 C C . ARG A 1 108 ? -17.530 -3.611 16.283 1.00 85.00 108 ARG A C 1
ATOM 764 O O . ARG A 1 108 ? -17.889 -4.446 17.105 1.00 85.00 108 ARG A O 1
ATOM 771 N N . ALA A 1 109 ? -17.969 -2.353 16.272 1.00 87.81 109 ALA A N 1
ATOM 772 C CA . ALA A 1 109 ? -18.966 -1.806 17.189 1.00 87.81 109 ALA A CA 1
ATOM 773 C C . ALA A 1 109 ? -20.421 -2.137 16.798 1.00 87.81 109 ALA A C 1
ATOM 775 O O . ALA A 1 109 ? -21.344 -1.719 17.491 1.00 87.81 109 ALA A O 1
ATOM 776 N N . GLY A 1 110 ? -20.651 -2.865 15.698 1.00 83.06 110 GLY A N 1
ATOM 777 C CA . GLY A 1 110 ? -22.000 -3.202 15.237 1.00 83.06 110 GLY A CA 1
ATOM 778 C C . GLY A 1 110 ? -22.746 -2.039 14.571 1.00 83.06 110 GLY A C 1
ATOM 779 O O . GLY A 1 110 ? -23.946 -2.142 14.331 1.00 83.06 110 GLY A O 1
ATOM 780 N N . LEU A 1 111 ? -22.056 -0.947 14.222 1.00 83.69 111 LEU A N 1
ATOM 781 C CA . LEU A 1 111 ? -22.622 0.218 13.531 1.00 83.69 111 LEU A CA 1
ATOM 782 C C . LEU A 1 111 ? -22.722 -0.040 12.017 1.00 83.69 111 LEU A C 1
ATOM 784 O O . LEU A 1 111 ? -22.180 0.705 11.205 1.00 83.69 111 LEU A O 1
ATOM 788 N N . PHE A 1 112 ? -23.389 -1.127 11.630 1.00 73.88 112 PHE A N 1
ATOM 789 C CA . PHE A 1 112 ? -23.602 -1.497 10.225 1.00 73.88 112 PHE A CA 1
ATOM 790 C C . PHE A 1 112 ? -24.966 -1.034 9.684 1.00 73.88 112 PHE A C 1
ATOM 792 O O . PHE A 1 112 ? -25.221 -1.179 8.492 1.00 73.88 112 PHE A O 1
ATOM 799 N N . ASN A 1 113 ? -25.833 -0.476 10.543 1.00 72.81 113 ASN A N 1
ATOM 800 C CA . ASN A 1 113 ? -27.217 -0.127 10.206 1.00 72.81 113 ASN A CA 1
ATOM 801 C C . ASN A 1 113 ? -27.746 1.098 10.990 1.00 72.81 113 ASN A C 1
ATOM 803 O O . ASN A 1 113 ? -28.732 1.001 11.709 1.00 72.81 113 ASN A O 1
ATOM 807 N N . ILE A 1 114 ? -27.064 2.245 10.899 1.00 69.88 114 ILE A N 1
ATOM 808 C CA . ILE A 1 114 ? -27.451 3.501 11.594 1.00 69.88 114 ILE A CA 1
ATOM 809 C C . ILE A 1 114 ? -28.238 4.459 10.673 1.00 69.88 114 ILE A C 1
ATOM 811 O O . ILE A 1 114 ? -28.605 5.558 11.066 1.00 69.88 114 ILE A O 1
ATOM 815 N N . GLY A 1 115 ? -28.492 4.049 9.428 1.00 67.69 115 GLY A N 1
ATOM 816 C CA . GLY A 1 115 ? -29.101 4.876 8.381 1.00 67.69 115 GLY A CA 1
ATOM 817 C C . GLY A 1 115 ? -30.534 4.499 7.997 1.00 67.69 115 GLY A C 1
ATOM 818 O O . GLY A 1 115 ? -30.895 4.718 6.843 1.00 67.69 115 GLY A O 1
ATOM 819 N N . GLY A 1 116 ? -31.319 3.912 8.906 1.00 49.91 116 GLY A N 1
ATOM 820 C CA . GLY A 1 116 ? -32.721 3.535 8.682 1.00 49.91 116 GLY A CA 1
ATOM 821 C C . GLY A 1 116 ? -33.586 3.840 9.889 1.00 49.91 116 GLY A C 1
ATOM 822 O O . GLY A 1 116 ? -33.142 3.488 11.004 1.00 49.91 116 GLY A O 1
#

Secondary structure (DSSP, 8-state):
------------PPPPP-----TTHHHHHT-----HIIIIIHHHHHHHHHHHHHHHHHHHTT--HHHHHHHHHHHHHHHHSSHHHHHHHHHHHHHHHHHHHHHHHHHHTT-S----